Protein 1SVY (pdb70)

Structure (mmCIF, N/CA/C/O backbone):
data_1SVY
#
_entry.id   1SVY
#
_cell.length_a   33.352
_cell.length_b   49.218
_cell.length_c   62.790
_cell.angle_alpha   90.00
_cell.angle_beta   90.00
_cell.angle_gamma   90.00
#
_symmetry.space_group_name_H-M   'P 21 21 21'
#
loop_
_entity.id
_entity.type
_entity.pdbx_description
1 polymer SEVERIN
2 non-polymer 'CALCIUM ION'
3 non-polymer 'SODIUM ION'
4 water water
#
loop_
_atom_site.gr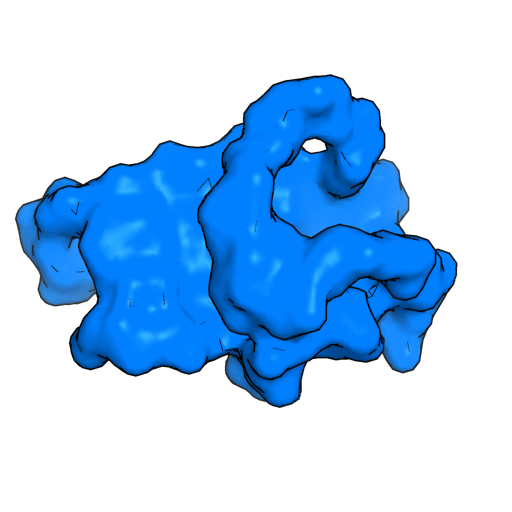oup_PDB
_atom_site.id
_atom_site.type_symbol
_atom_site.label_atom_id
_atom_site.label_alt_id
_atom_site.label_comp_id
_atom_site.label_asym_id
_atom_site.label_entity_id
_atom_site.label_seq_id
_atom_site.pdbx_PDB_ins_code
_atom_site.Cartn_x
_atom_site.Cartn_y
_atom_site.Cartn_z
_atom_site.occupancy
_atom_site.B_iso_or_equiv
_atom_site.auth_seq_id
_atom_site.auth_comp_id
_atom_site.auth_asym_id
_atom_site.auth_atom_id
_atom_site.pdbx_PDB_model_num
ATOM 1 N N . GLU A 1 10 ? 12.432 7.334 28.634 1.00 44.13 158 GLU A N 1
ATOM 2 C CA . GLU A 1 10 ? 11.685 6.135 29.109 1.00 43.16 158 GLU A CA 1
ATOM 3 C C . GLU A 1 10 ? 10.878 6.479 30.349 1.00 41.61 158 GLU A C 1
ATOM 4 O O . GLU A 1 10 ? 11.365 7.161 31.249 1.00 40.88 158 GLU A O 1
ATOM 10 N N . TYR A 1 11 ? 9.644 5.994 30.397 1.00 40.44 159 TYR A N 1
ATOM 11 C CA . TYR A 1 11 ? 8.766 6.276 31.524 1.00 39.67 159 TYR A CA 1
ATOM 12 C C . TYR A 1 11 ? 8.717 5.178 32.581 1.00 39.32 159 TYR A C 1
ATOM 13 O O . TYR A 1 11 ? 7.764 5.094 33.367 1.00 40.77 159 TYR A O 1
ATOM 22 N N . LYS A 1 12 ? 9.745 4.333 32.594 1.00 36.33 160 LYS A N 1
ATOM 23 C CA . LYS A 1 12 ? 9.836 3.278 33.595 1.00 33.81 160 LYS A CA 1
ATOM 24 C C . LYS A 1 12 ? 10.511 3.990 34.764 1.00 29.60 160 LYS A C 1
ATOM 25 O O . LYS A 1 12 ? 11.629 4.476 34.644 1.00 29.48 160 LYS A O 1
ATOM 31 N N . PRO A 1 13 ? 9.839 4.063 35.911 1.00 26.57 161 PRO A N 1
ATOM 32 C CA . PRO A 1 13 ? 10.462 4.755 37.038 1.00 22.81 161 PRO A CA 1
ATOM 33 C C . PRO A 1 13 ? 11.837 4.243 37.454 1.00 19.75 161 PRO A C 1
ATOM 34 O O . PRO A 1 13 ? 12.110 3.044 37.449 1.00 19.31 161 PRO A O 1
ATOM 38 N N . ARG A 1 14 ? 12.705 5.183 37.799 1.00 16.81 162 ARG A N 1
ATOM 39 C CA . ARG A 1 14 ? 14.044 4.870 38.263 1.00 14.39 162 ARG A CA 1
ATOM 40 C C . ARG A 1 14 ? 14.343 5.889 39.351 1.00 13.08 162 ARG A C 1
ATOM 41 O O . ARG A 1 14 ? 13.735 6.969 39.393 1.00 11.91 162 ARG A O 1
ATOM 49 N N . LEU A 1 15 ? 15.261 5.532 40.242 1.00 12.35 163 LEU A N 1
ATOM 50 C CA . LEU A 1 15 ? 15.659 6.393 41.348 1.00 11.34 163 LEU A CA 1
ATOM 51 C C . LEU A 1 15 ? 17.136 6.782 41.219 1.00 12.35 163 LEU A C 1
ATOM 52 O O . LEU A 1 15 ? 18.012 5.913 41.070 1.00 11.59 163 LEU A O 1
ATOM 57 N N . LEU A 1 16 ? 17.418 8.081 41.260 1.00 9.86 164 LEU A N 1
ATOM 58 C CA . LEU A 1 16 ? 18.805 8.533 41.171 1.00 10.02 164 LEU A CA 1
ATOM 59 C C . LEU A 1 16 ? 19.217 9.048 42.541 1.00 10.83 164 LEU A C 1
ATOM 60 O O . LEU A 1 16 ? 18.435 9.708 43.237 1.00 10.34 164 LEU A O 1
ATOM 65 N N . HIS A 1 17 ? 20.449 8.741 42.929 1.00 8.55 165 HIS A N 1
ATOM 66 C CA . HIS A 1 17 ? 20.958 9.120 44.233 1.00 9.22 165 HIS A CA 1
ATOM 67 C C . HIS A 1 17 ? 22.067 10.147 44.092 1.00 9.28 165 HIS A C 1
ATOM 68 O O . HIS A 1 17 ? 23.072 9.893 43.445 1.00 8.55 165 HIS A O 1
ATOM 75 N N . ILE A 1 18 ? 21.861 11.310 44.695 1.00 9.61 166 ILE A N 1
ATOM 76 C CA . ILE A 1 18 ? 22.845 12.387 44.659 1.00 9.80 166 ILE A CA 1
ATOM 77 C C . ILE A 1 18 ? 23.500 12.453 46.031 1.00 10.36 166 ILE A C 1
ATOM 78 O O . ILE A 1 18 ? 22.855 12.770 47.032 1.00 9.18 166 ILE A O 1
ATOM 83 N N . SER A 1 19 ? 24.791 12.138 46.075 1.00 12.94 167 SER A N 1
ATOM 84 C CA . SER A 1 19 ? 25.542 12.148 47.325 1.00 13.10 167 SER A CA 1
ATOM 85 C C . SER A 1 19 ? 26.894 12.825 47.126 1.00 13.35 167 SER A C 1
ATOM 86 O O . SER A 1 19 ? 27.229 13.258 46.027 1.00 14.14 167 SER A O 1
ATOM 89 N N . GLY A 1 20 ? 27.673 12.910 48.197 1.00 14.69 168 GLY A N 1
ATOM 90 C CA . GLY A 1 20 ? 28.979 13.525 48.086 1.00 15.03 168 GLY A CA 1
ATOM 91 C C . GLY A 1 20 ? 29.178 14.755 48.936 1.00 18.72 168 GLY A C 1
ATOM 92 O O . GLY A 1 20 ? 30.297 15.279 49.014 1.00 19.46 168 GLY A O 1
ATOM 93 N N . ASP A 1 21 ? 28.110 15.225 49.575 1.00 19.53 169 ASP A N 1
ATOM 94 C CA . ASP A 1 21 ? 28.188 16.420 50.401 1.00 21.48 169 ASP A CA 1
ATOM 95 C C . ASP A 1 21 ? 28.662 17.600 49.568 1.00 19.83 169 ASP A C 1
ATOM 96 O O . ASP A 1 21 ? 27.906 18.114 48.747 1.00 17.26 169 ASP A O 1
ATOM 101 N N . LYS A 1 22 ? 29.917 18.025 49.724 1.00 20.29 170 LYS A N 1
ATOM 102 C CA . LYS A 1 22 ? 30.405 19.152 48.934 1.00 19.45 170 LYS A CA 1
ATOM 103 C C . LYS A 1 22 ? 30.842 18.782 47.510 1.00 17.71 170 LYS A C 1
ATOM 104 O O . LYS A 1 22 ? 31.015 19.658 46.662 1.00 18.95 170 LYS A O 1
ATOM 110 N N . ASN A 1 23 ? 31.009 17.488 47.246 1.00 17.24 171 ASN A N 1
ATOM 111 C CA . ASN A 1 23 ? 31.404 17.007 45.929 1.00 17.67 171 ASN A CA 1
ATOM 112 C C . ASN A 1 23 ? 30.267 16.112 45.411 1.00 19.02 171 ASN A C 1
ATOM 113 O O . ASN A 1 23 ? 30.406 14.890 45.349 1.00 17.48 171 ASN A O 1
ATOM 118 N N . ALA A 1 24 ? 29.147 16.728 45.033 1.00 17.86 172 ALA A N 1
ATOM 119 C CA . ALA A 1 24 ? 27.971 15.983 44.577 1.00 16.00 172 ALA A CA 1
ATOM 120 C C . ALA A 1 24 ? 28.136 15.113 43.339 1.00 13.08 172 ALA A C 1
ATOM 121 O O . ALA A 1 24 ? 28.664 15.549 42.329 1.00 14.06 172 ALA A O 1
ATOM 123 N N . LYS A 1 25 ? 27.661 13.876 43.432 1.00 12.40 173 LYS A N 1
ATOM 124 C CA . LYS A 1 25 ? 27.712 12.912 42.336 1.00 14.55 173 LYS A CA 1
ATOM 125 C C . LYS A 1 25 ? 26.338 12.258 42.254 1.00 12.27 173 LYS A C 1
ATOM 126 O O . LYS A 1 25 ? 25.649 12.165 43.263 1.00 13.35 173 LYS A O 1
ATOM 132 N N . VAL A 1 26 ? 25.938 11.812 41.068 1.00 12.04 174 VAL A N 1
ATOM 133 C CA . VAL A 1 26 ? 24.638 11.157 40.912 1.00 12.66 174 VAL A CA 1
ATOM 134 C C . VAL A 1 26 ? 24.789 9.744 40.338 1.00 12.84 174 VAL A C 1
ATOM 135 O O . VAL A 1 26 ? 25.646 9.486 39.499 1.00 12.84 174 VAL A O 1
ATOM 139 N N . ALA A 1 27 ? 23.967 8.821 40.813 1.00 12.13 175 ALA A N 1
ATOM 140 C CA . ALA A 1 27 ? 24.033 7.458 40.324 1.00 13.51 175 ALA A CA 1
ATOM 141 C C . ALA A 1 27 ? 22.701 6.771 40.567 1.00 14.52 175 ALA A C 1
ATOM 142 O O . ALA A 1 27 ? 22.032 7.036 41.569 1.00 13.52 175 ALA A O 1
ATOM 144 N N . GLU A 1 28 ? 22.317 5.889 39.652 1.00 13.82 176 GLU A N 1
ATOM 145 C CA . GLU A 1 28 ? 21.068 5.173 39.808 1.00 12.75 176 GLU A CA 1
ATOM 146 C C . GLU A 1 28 ? 21.206 4.206 40.965 1.00 13.64 176 GLU A C 1
ATOM 147 O O . GLU A 1 28 ? 22.282 3.644 41.178 1.00 14.42 176 GLU A O 1
ATOM 153 N N . VAL A 1 29 ? 20.125 4.017 41.718 1.00 13.02 177 VAL A N 1
ATOM 154 C CA . VAL A 1 29 ? 20.111 3.097 42.856 1.00 10.44 177 VAL A CA 1
ATOM 155 C C . VAL A 1 29 ? 18.801 2.308 42.771 1.00 10.92 177 VAL A C 1
ATOM 156 O O . VAL A 1 29 ? 17.920 2.659 41.994 1.00 11.75 177 VAL A O 1
ATOM 160 N N . PRO A 1 30 ? 18.658 1.227 43.547 1.00 11.53 178 PRO A N 1
ATOM 161 C CA . PRO A 1 30 ? 17.380 0.505 43.423 1.00 11.42 178 PRO A CA 1
ATOM 162 C C . PRO A 1 30 ? 16.146 1.362 43.753 1.00 10.62 178 PRO A C 1
ATOM 163 O O . PRO A 1 30 ? 16.129 2.074 44.753 1.00 12.03 178 PRO A O 1
ATOM 167 N N . LEU A 1 31 ? 15.111 1.281 42.919 1.00 11.62 179 LEU A N 1
ATOM 168 C CA . LEU A 1 31 ? 13.886 2.047 43.140 1.00 10.81 179 LEU A CA 1
ATOM 169 C C . LEU A 1 31 ? 13.088 1.445 44.283 1.00 12.01 179 LEU A C 1
ATOM 170 O O . LEU A 1 31 ? 12.306 0.509 44.082 1.00 13.31 179 LEU A O 1
ATOM 175 N N . ALA A 1 32 ? 13.298 1.992 45.479 1.00 12.22 180 ALA A N 1
ATOM 176 C CA . ALA A 1 32 ? 12.639 1.556 46.699 1.00 10.66 180 ALA A CA 1
ATOM 177 C C . ALA A 1 32 ? 12.807 2.622 47.768 1.00 13.52 180 ALA A C 1
ATOM 178 O O . ALA A 1 32 ? 13.789 3.375 47.778 1.00 12.82 180 ALA A O 1
ATOM 180 N N . THR A 1 33 ? 11.839 2.685 48.668 1.00 13.42 181 THR A N 1
ATOM 181 C CA . THR A 1 33 ? 11.885 3.637 49.757 1.00 14.94 181 THR A CA 1
ATOM 182 C C . THR A 1 33 ? 13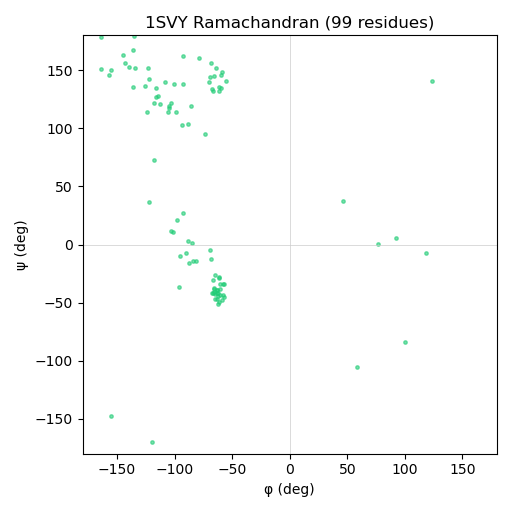.132 3.355 50.586 1.00 14.53 181 THR A C 1
ATOM 183 O O . THR A 1 33 ? 13.761 4.271 51.116 1.00 13.33 181 THR A O 1
ATOM 187 N N . SER A 1 34 ? 13.491 2.080 50.687 1.00 14.85 182 SER A N 1
ATOM 188 C CA . SER A 1 34 ? 14.649 1.681 51.484 1.00 16.32 182 SER A CA 1
ATOM 189 C C . SER A 1 34 ? 15.988 2.120 50.901 1.00 16.73 182 SER A C 1
ATOM 190 O O . SER A 1 34 ? 17.029 1.920 51.524 1.00 17.23 182 SER A O 1
ATOM 193 N N . SER A 1 35 ? 15.963 2.713 49.709 1.00 16.13 183 SER A N 1
ATOM 194 C CA . SER A 1 35 ? 17.189 3.199 49.078 1.00 15.15 183 SER A CA 1
ATOM 195 C C . SER A 1 35 ? 17.468 4.619 49.537 1.00 15.90 183 SER A C 1
ATOM 196 O O . SER A 1 35 ? 18.577 5.121 49.373 1.00 16.03 183 SER A O 1
ATOM 199 N N . LEU A 1 36 ? 16.456 5.265 50.117 1.00 15.06 184 LEU A N 1
ATOM 200 C CA . LEU A 1 36 ? 16.590 6.649 50.571 1.00 15.57 184 LEU A CA 1
ATOM 201 C C . LEU A 1 36 ? 17.322 6.786 51.893 1.00 14.66 184 LEU A C 1
ATOM 202 O O . LEU A 1 36 ? 17.438 5.831 52.657 1.00 14.85 184 LEU A O 1
ATOM 207 N N . ASN A 1 37 ? 17.825 7.989 52.146 1.00 14.49 185 ASN A N 1
ATOM 208 C CA . ASN A 1 37 ? 18.467 8.295 53.410 1.00 14.43 185 ASN A CA 1
ATOM 209 C C . ASN A 1 37 ? 18.355 9.800 53.616 1.00 13.15 185 ASN A C 1
ATOM 210 O O . ASN A 1 37 ? 18.274 10.570 52.657 1.00 12.41 185 ASN A O 1
ATOM 215 N N . SER A 1 38 ? 18.303 10.209 54.875 1.00 14.41 186 SER A N 1
ATOM 216 C CA . SER A 1 38 ? 18.130 11.610 55.234 1.00 14.77 186 SER A CA 1
ATOM 217 C C . SER A 1 38 ? 19.279 12.578 54.932 1.00 15.71 186 SER A C 1
ATOM 218 O O . SER A 1 38 ? 19.098 13.808 54.976 1.00 14.31 186 SER A O 1
ATOM 221 N N . GLY A 1 39 ? 20.448 12.043 54.606 1.00 13.13 187 GLY A N 1
ATOM 222 C CA . GLY A 1 39 ? 21.570 12.922 54.361 1.00 13.24 187 GLY A CA 1
ATOM 223 C C . GLY A 1 39 ? 21.839 13.311 52.924 1.00 14.06 187 GLY A C 1
ATOM 224 O O . GLY A 1 39 ? 22.652 14.202 52.681 1.00 13.19 187 GLY A O 1
ATOM 225 N N . ASP A 1 40 ? 21.157 12.672 51.976 1.00 14.46 188 ASP A N 1
ATOM 226 C CA . ASP A 1 40 ? 21.392 12.964 50.562 1.00 13.58 188 ASP A CA 1
ATOM 227 C C . ASP A 1 40 ? 20.158 13.494 49.807 1.00 12.63 188 ASP A C 1
ATOM 228 O O . ASP A 1 40 ? 19.152 13.848 50.417 1.00 11.97 188 ASP A O 1
ATOM 233 N N . CYS A 1 41 ? 20.260 13.572 48.481 1.00 11.02 189 CYS A N 1
ATOM 234 C CA . CYS A 1 41 ? 19.153 14.022 47.635 1.00 10.48 189 CYS A CA 1
ATOM 235 C C . CYS A 1 41 ? 18.871 12.914 46.637 1.00 9.92 189 CYS A C 1
ATOM 236 O O . CYS A 1 41 ? 19.765 12.147 46.282 1.00 8.95 189 CYS A O 1
ATOM 239 N N . PHE A 1 42 ? 17.622 12.835 46.189 1.00 9.01 190 PHE A N 1
ATOM 240 C CA . PHE A 1 42 ? 17.212 11.805 45.252 1.00 8.64 190 PHE A CA 1
ATOM 241 C C . PHE A 1 42 ? 16.277 12.374 44.210 1.00 9.61 190 PHE A C 1
ATOM 242 O O . PHE A 1 42 ? 15.581 13.356 44.460 1.00 9.14 190 PHE A O 1
ATOM 250 N N . LEU A 1 43 ? 16.284 11.754 43.035 1.00 9.37 191 LEU A N 1
ATOM 251 C CA . LEU A 1 43 ? 15.384 12.127 41.965 1.00 9.22 191 LEU A CA 1
ATOM 252 C C . LEU A 1 43 ? 14.629 10.859 41.607 1.00 10.13 191 LEU A C 1
ATOM 253 O O . LEU A 1 43 ? 15.231 9.877 41.160 1.00 11.55 191 LEU A O 1
ATOM 258 N N . LEU A 1 44 ? 13.325 10.840 41.844 1.00 9.55 192 LEU A N 1
ATOM 259 C CA . LEU A 1 44 ? 12.555 9.673 41.446 1.00 9.83 192 LEU A CA 1
ATOM 260 C C . LEU A 1 44 ? 12.067 10.080 40.060 1.00 10.76 192 LEU A C 1
ATOM 261 O O . LEU A 1 44 ? 11.158 10.913 39.930 1.00 9.52 192 LEU A O 1
ATOM 266 N N . ASP A 1 45 ? 12.713 9.536 39.030 1.00 10.30 193 ASP A N 1
ATOM 267 C CA . ASP A 1 45 ? 12.365 9.838 37.649 1.00 11.26 193 ASP A CA 1
ATOM 268 C C . ASP A 1 45 ? 11.293 8.869 37.187 1.00 12.84 193 ASP A C 1
ATOM 269 O O . ASP A 1 45 ? 11.568 7.706 36.894 1.00 11.91 193 ASP A O 1
ATOM 274 N N . ALA A 1 46 ? 10.063 9.362 37.129 1.00 13.38 194 ALA A N 1
ATOM 275 C CA . ALA A 1 46 ? 8.932 8.542 36.740 1.00 14.01 194 ALA A CA 1
ATOM 276 C C . ALA A 1 46 ? 8.497 8.758 35.296 1.00 15.91 194 ALA A C 1
ATOM 277 O O . ALA A 1 46 ? 7.433 8.283 34.889 1.00 18.57 194 ALA A O 1
ATOM 279 N N . GLY A 1 47 ? 9.306 9.469 34.519 1.00 13.26 195 GLY A N 1
ATOM 280 C CA . GLY A 1 47 ? 8.956 9.703 33.128 1.00 13.65 195 GLY A CA 1
ATOM 281 C C . GLY A 1 47 ? 8.342 11.070 32.850 1.00 14.00 195 GLY A C 1
ATOM 282 O O . GLY A 1 47 ? 9.043 12.007 32.451 1.00 12.11 195 GLY A O 1
ATOM 283 N N . LEU A 1 48 ? 7.032 11.187 33.061 1.00 13.36 196 LEU A N 1
ATOM 284 C CA . LEU A 1 48 ? 6.322 12.439 32.823 1.00 13.80 196 LEU A CA 1
ATOM 285 C C . LEU A 1 48 ? 6.431 13.352 34.029 1.00 12.07 196 LEU A C 1
ATOM 286 O O . LEU A 1 48 ? 6.107 14.530 33.948 1.00 11.47 196 LEU A O 1
ATOM 291 N N . THR A 1 49 ? 6.861 12.789 35.156 1.00 11.89 197 THR A N 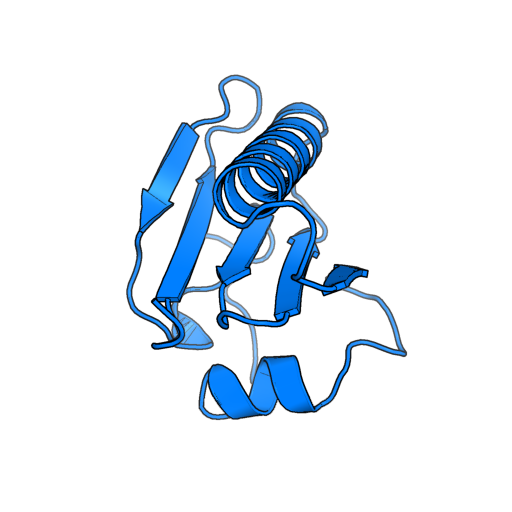1
ATOM 292 C CA . THR A 1 49 ? 7.050 13.556 36.385 1.00 12.93 197 THR A CA 1
ATOM 293 C C . THR A 1 49 ? 8.376 13.167 37.044 1.00 14.26 197 THR A C 1
ATOM 294 O O . THR A 1 49 ? 8.716 11.986 37.133 1.00 12.39 197 THR A O 1
ATOM 298 N N . ILE A 1 50 ? 9.129 14.167 37.489 1.00 13.73 198 ILE A N 1
ATOM 299 C CA . ILE A 1 50 ? 10.395 13.916 38.171 1.00 12.00 198 ILE A CA 1
ATOM 300 C C . ILE A 1 50 ? 10.222 14.473 39.571 1.00 11.12 198 ILE A C 1
ATOM 301 O O . ILE A 1 50 ? 9.922 15.655 39.732 1.00 10.88 198 ILE A O 1
ATOM 306 N N . TYR A 1 51 ? 10.396 13.626 40.578 1.00 9.08 199 TYR A N 1
ATOM 307 C CA . TYR A 1 51 ? 10.264 14.049 41.964 1.00 9.80 199 TYR A CA 1
ATOM 308 C C . TYR A 1 51 ? 11.634 14.227 42.606 1.00 11.40 199 TYR A C 1
ATOM 309 O O . TYR A 1 51 ? 12.432 13.289 42.640 1.00 10.84 199 TYR A O 1
ATOM 318 N N . GLN A 1 52 ? 11.912 15.425 43.106 1.00 10.59 200 GLN A N 1
ATOM 319 C CA . GLN A 1 52 ? 13.180 15.662 43.773 1.00 10.28 200 GLN A CA 1
ATOM 320 C C . GLN A 1 52 ? 12.962 15.720 45.279 1.00 10.90 200 GLN A C 1
ATOM 321 O O . GLN A 1 52 ? 12.249 16.589 45.797 1.00 9.98 200 GLN A O 1
ATOM 327 N N . PHE A 1 53 ? 13.583 14.772 45.974 1.00 10.66 201 PHE A N 1
ATOM 328 C CA . PHE A 1 53 ? 13.496 14.663 47.421 1.00 11.43 201 PHE A CA 1
ATOM 329 C C . PHE A 1 53 ? 14.807 15.157 48.034 1.00 12.55 201 PHE A C 1
ATOM 330 O O . PHE A 1 53 ? 15.870 14.606 47.747 1.00 13.03 201 PHE A O 1
ATOM 338 N N . ASN A 1 54 ? 14.739 16.205 48.852 1.0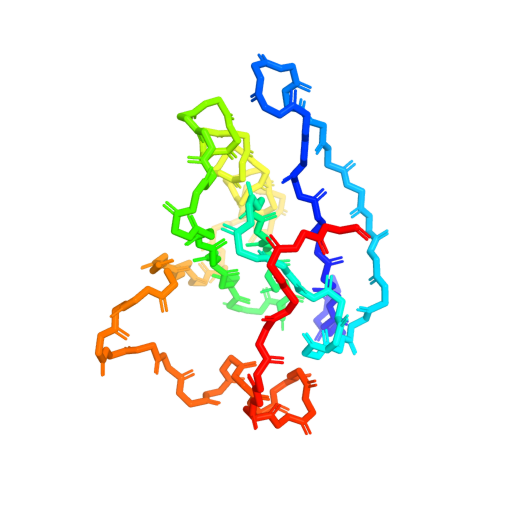0 12.68 202 ASN A N 1
ATOM 339 C CA . ASN A 1 54 ? 15.940 16.727 49.515 1.00 12.51 202 ASN A CA 1
ATOM 340 C C . ASN A 1 54 ? 16.001 16.177 50.932 1.00 13.25 202 ASN A C 1
ATOM 341 O O . ASN A 1 54 ? 15.147 16.502 51.753 1.00 13.56 202 ASN A O 1
ATOM 346 N N . GLY A 1 55 ? 17.000 15.351 51.227 1.00 12.94 203 GLY A N 1
ATOM 347 C CA . GLY A 1 55 ? 17.129 14.827 52.574 1.00 14.26 203 GLY A CA 1
ATOM 348 C C . GLY A 1 55 ? 17.270 16.014 53.510 1.00 15.67 203 GLY A C 1
ATOM 349 O O . GLY A 1 55 ? 17.812 17.051 53.114 1.00 15.31 203 GLY A O 1
ATOM 350 N N . SER A 1 56 ? 16.785 15.890 54.741 1.00 15.19 204 SER A N 1
ATOM 351 C CA . SER A 1 56 ? 16.869 17.002 55.679 1.00 16.93 204 SER A CA 1
ATOM 352 C C . SER A 1 56 ? 18.313 17.401 55.986 1.00 16.65 204 SER A C 1
ATOM 353 O O . SER A 1 56 ? 18.587 18.562 56.278 1.00 16.68 204 SER A O 1
ATOM 356 N N . LYS A 1 57 ? 19.239 16.451 55.897 1.00 16.77 205 LYS A N 1
ATOM 357 C CA . LYS A 1 57 ? 20.639 16.754 56.164 1.00 17.12 205 LYS A CA 1
ATOM 358 C C . LYS A 1 57 ? 21.473 16.885 54.882 1.00 17.43 205 LYS A C 1
ATOM 359 O O . LYS A 1 57 ? 22.703 16.931 54.939 1.00 17.07 205 LYS A O 1
ATOM 365 N N . SER A 1 58 ? 20.816 16.949 53.728 1.00 15.29 206 SER A N 1
ATOM 366 C CA . SER A 1 58 ? 21.538 17.067 52.463 1.00 13.99 206 SER A CA 1
ATOM 367 C C . SER A 1 58 ? 22.221 18.423 52.346 1.00 13.71 206 SER A C 1
ATOM 368 O O . SER A 1 58 ? 21.810 19.400 52.967 1.00 12.98 206 SER A O 1
ATOM 371 N N . SER A 1 59 ? 23.261 18.476 51.526 1.00 13.40 207 SER A N 1
ATOM 372 C CA . SER A 1 59 ? 24.026 19.702 51.343 1.00 13.54 207 SER A CA 1
ATOM 373 C C . SER A 1 59 ? 23.535 20.558 50.182 1.00 13.10 207 SER A C 1
ATOM 374 O O . SER A 1 59 ? 22.779 20.088 49.325 1.00 12.56 207 SER A O 1
ATOM 377 N N . PRO A 1 60 ? 23.928 21.849 50.164 1.00 12.40 208 PRO A N 1
ATOM 378 C CA . PRO A 1 60 ? 23.522 22.745 49.077 1.00 11.86 208 PRO A CA 1
ATOM 379 C C . PRO A 1 60 ? 24.032 22.227 47.720 1.00 11.63 208 PRO A C 1
ATOM 380 O O . PRO A 1 60 ? 23.337 22.320 46.703 1.00 8.77 208 PRO A O 1
ATOM 384 N N . GLN A 1 61 ? 25.247 21.676 47.712 1.00 10.70 209 GLN A N 1
ATOM 385 C CA . GLN A 1 61 ? 25.835 21.138 46.486 1.00 9.93 209 GLN A CA 1
ATOM 386 C C . GLN A 1 61 ? 24.988 19.976 45.976 1.00 8.75 209 GLN A C 1
ATOM 387 O O . GLN A 1 61 ? 24.783 19.826 44.777 1.00 9.20 209 GLN A O 1
ATOM 393 N N . GLU A 1 62 ? 24.495 19.155 46.896 1.00 9.33 210 GLU A N 1
ATOM 394 C CA . GLU A 1 62 ? 23.664 18.016 46.523 1.00 9.53 210 GLU A CA 1
ATOM 395 C C . GLU A 1 62 ? 22.314 18.485 45.961 1.00 10.73 210 GLU A C 1
ATOM 396 O O . GLU A 1 62 ? 21.833 17.939 44.975 1.00 9.39 210 GLU A O 1
ATOM 402 N N . LYS A 1 63 ? 21.707 19.496 46.587 1.00 10.31 211 LYS A N 1
ATOM 403 C CA . LYS A 1 63 ? 20.428 20.011 46.099 1.00 10.28 211 LYS A CA 1
ATOM 404 C C . LYS A 1 63 ? 20.622 20.567 44.698 1.00 9.79 211 LYS A C 1
ATOM 405 O O . LYS A 1 63 ? 19.808 20.323 43.802 1.00 7.63 211 LYS A O 1
ATOM 411 N N . ASN A 1 64 ? 21.710 21.315 44.508 1.00 9.52 212 ASN A N 1
ATOM 412 C CA . ASN A 1 64 ? 22.016 21.902 43.207 1.00 8.88 212 ASN A CA 1
ATOM 413 C C . ASN A 1 64 ? 22.251 20.805 42.175 1.00 9.92 212 ASN A C 1
ATOM 414 O O . ASN A 1 64 ? 21.795 20.907 41.043 1.00 8.96 212 ASN A O 1
ATOM 419 N N . LYS A 1 65 ? 22.971 19.756 42.564 1.00 10.39 213 LYS A N 1
ATOM 420 C CA . LYS A 1 65 ? 23.239 18.666 41.628 1.00 11.25 213 LYS A CA 1
ATOM 421 C C . LYS A 1 65 ? 21.927 17.996 41.227 1.00 10.72 213 LYS A C 1
ATOM 422 O O . LYS A 1 65 ? 21.690 17.753 40.042 1.00 10.97 213 LYS A O 1
ATOM 428 N N . ALA A 1 66 ? 21.082 17.691 42.211 1.00 9.72 214 ALA A N 1
ATOM 429 C CA . ALA A 1 66 ? 19.796 17.062 41.919 1.00 9.87 214 ALA A CA 1
ATOM 430 C C . ALA A 1 66 ? 18.997 17.938 40.953 1.00 10.33 214 ALA A C 1
ATOM 431 O O . ALA A 1 66 ? 18.430 17.445 39.975 1.00 9.79 214 ALA A O 1
ATOM 433 N N . ALA A 1 67 ? 18.965 19.239 41.221 1.00 10.02 215 ALA A N 1
ATOM 434 C CA . ALA A 1 67 ? 18.230 20.160 40.363 1.00 10.35 215 ALA A CA 1
ATOM 435 C C . ALA A 1 67 ? 18.822 20.175 38.959 1.00 10.71 215 ALA A C 1
ATOM 436 O O . ALA A 1 67 ? 18.094 20.226 37.965 1.00 11.24 215 ALA A O 1
ATOM 438 N N . GLU A 1 68 ? 20.146 20.118 38.875 1.00 10.60 216 GLU A N 1
ATOM 439 C CA . GLU A 1 68 ? 20.838 20.132 37.593 1.00 11.55 216 GLU A CA 1
ATOM 440 C C . GLU A 1 68 ? 20.507 18.884 36.777 1.00 9.87 216 GLU A C 1
ATOM 441 O O . GLU A 1 68 ? 20.275 18.964 35.562 1.00 10.06 216 GLU A O 1
ATOM 447 N N . VAL A 1 69 ? 20.476 17.732 37.441 1.00 9.52 217 VAL A N 1
ATOM 448 C CA . VAL A 1 69 ? 20.162 16.470 36.762 1.00 9.63 217 VAL A CA 1
ATOM 449 C C . VAL A 1 69 ? 18.694 16.500 36.279 1.00 9.82 217 VAL A C 1
ATOM 450 O O . VAL A 1 69 ? 18.390 16.099 35.152 1.00 7.92 217 VAL A O 1
ATOM 454 N N . ALA A 1 70 ? 17.804 17.012 37.129 1.00 10.34 218 ALA A N 1
ATOM 455 C CA . ALA A 1 70 ? 16.385 17.121 36.780 1.00 11.81 218 ALA A CA 1
ATOM 456 C C . ALA A 1 70 ? 16.193 18.011 35.542 1.00 11.44 218 ALA A C 1
ATOM 457 O O . ALA A 1 70 ? 15.424 17.680 34.643 1.00 11.79 218 ALA A O 1
ATOM 459 N N . ARG A 1 71 ? 16.898 19.134 35.487 1.00 11.23 219 ARG A N 1
ATOM 460 C CA . ARG A 1 71 ? 16.771 20.024 34.333 1.00 14.32 219 ARG A CA 1
ATOM 461 C C . ARG A 1 71 ? 17.300 19.352 33.082 1.00 13.37 219 ARG A C 1
ATOM 462 O O . ARG A 1 71 ? 16.735 19.519 32.005 1.00 15.07 219 ARG A O 1
ATOM 470 N N . ALA A 1 72 ? 18.379 18.588 33.221 1.00 12.61 220 ALA A N 1
ATOM 471 C CA . ALA A 1 72 ? 18.972 17.901 32.078 1.00 11.72 220 ALA A CA 1
ATOM 472 C C . ALA A 1 72 ? 18.004 16.846 31.546 1.00 12.02 220 ALA A C 1
ATOM 473 O O . ALA A 1 72 ? 17.858 16.679 30.331 1.00 13.07 220 ALA A O 1
ATOM 475 N N . ILE A 1 73 ? 17.350 16.128 32.456 1.00 11.80 221 ILE A N 1
ATOM 476 C CA . ILE A 1 73 ? 16.385 15.106 32.053 1.00 12.36 221 ILE A CA 1
ATOM 477 C C . ILE A 1 73 ? 15.226 15.816 31.349 1.00 12.75 221 ILE A C 1
ATOM 478 O O . ILE A 1 73 ? 14.781 15.403 30.273 1.00 12.95 221 ILE A O 1
ATOM 483 N N . ASP A 1 74 ? 14.749 16.894 31.960 1.00 12.71 222 ASP A N 1
ATOM 484 C CA . ASP A 1 74 ? 13.659 17.666 31.379 1.00 14.25 222 ASP A CA 1
ATOM 485 C C . ASP A 1 74 ? 14.017 18.166 29.977 1.00 15.17 222 ASP A C 1
ATOM 486 O O . ASP A 1 74 ? 13.203 18.104 29.056 1.00 16.46 222 ASP A O 1
ATOM 491 N N . ALA A 1 75 ? 15.239 18.669 29.824 1.00 15.10 223 ALA A N 1
ATOM 492 C CA . ALA A 1 75 ? 15.697 19.170 28.538 1.00 15.46 223 ALA A CA 1
ATOM 493 C C . ALA A 1 75 ? 15.699 18.058 27.505 1.00 16.96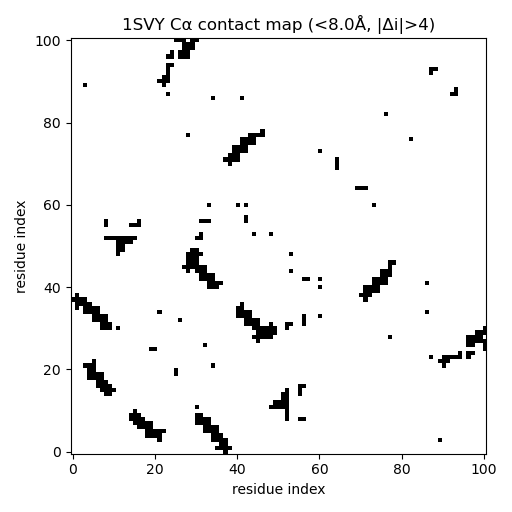 223 ALA A C 1
ATOM 494 O O . ALA A 1 75 ? 15.179 18.231 26.403 1.00 17.18 223 ALA A O 1
ATOM 496 N N . GLU A 1 76 ? 16.289 16.914 27.847 1.00 17.51 224 GLU A N 1
ATOM 497 C CA . GLU A 1 76 ? 16.319 15.799 26.907 1.00 17.04 224 GLU A CA 1
ATOM 498 C C . GLU A 1 76 ? 14.892 15.418 26.518 1.00 16.14 224 GLU A C 1
ATOM 499 O O . GLU A 1 76 ? 14.635 15.022 25.390 1.00 18.03 224 GLU A O 1
ATOM 505 N N . ARG A 1 77 ? 13.959 15.553 27.451 1.00 14.47 225 ARG A N 1
ATOM 506 C CA . ARG A 1 77 ? 12.573 15.203 27.175 1.00 13.54 225 ARG A CA 1
ATOM 507 C C . ARG A 1 77 ? 11.763 16.397 26.691 1.00 13.07 225 ARG A C 1
ATOM 508 O O . ARG A 1 77 ? 10.546 16.472 26.873 1.00 11.21 225 ARG A O 1
ATOM 516 N N . LYS A 1 78 ? 12.473 17.329 26.070 1.00 13.65 226 LYS A N 1
ATOM 517 C CA . LYS A 1 78 ? 11.888 18.522 25.485 1.00 14.07 226 LYS A CA 1
ATOM 518 C C . LYS A 1 78 ? 10.882 19.280 26.340 1.00 13.86 226 LYS A C 1
ATOM 519 O O . LYS A 1 78 ? 9.900 19.802 25.829 1.00 13.42 226 LYS A O 1
ATOM 525 N N . GLY A 1 79 ? 11.137 19.339 27.643 1.00 12.61 227 GLY A N 1
ATOM 526 C CA . GLY A 1 79 ? 10.270 20.061 28.551 1.00 11.99 227 GLY A CA 1
ATOM 527 C C . GLY A 1 79 ? 8.960 19.410 28.945 1.00 12.48 227 GLY A C 1
ATOM 528 O O . GLY A 1 79 ? 8.204 19.976 29.725 1.00 13.18 227 GLY A O 1
ATOM 529 N N . LEU A 1 80 ? 8.685 18.216 28.442 1.00 12.26 228 LEU A N 1
ATOM 530 C CA . LEU A 1 80 ? 7.428 17.548 28.766 1.00 13.28 228 LEU A CA 1
ATOM 531 C C . LEU A 1 80 ? 7.181 17.200 30.242 1.00 13.92 228 LEU A C 1
ATOM 532 O O . LEU A 1 80 ? 6.071 17.375 30.747 1.00 13.41 228 LEU A O 1
ATOM 537 N N . PRO A 1 81 ? 8.209 16.707 30.959 1.00 14.26 229 PRO A N 1
ATOM 538 C CA . PRO A 1 81 ? 8.005 16.350 32.370 1.00 12.89 229 PRO A CA 1
ATOM 539 C C . PRO A 1 81 ? 7.651 17.462 33.344 1.00 14.03 229 PRO A C 1
ATOM 540 O O . PRO A 1 81 ? 7.996 18.610 33.145 1.00 13.36 229 PRO A O 1
ATOM 544 N N . LYS A 1 82 ? 6.942 17.105 34.404 1.00 15.05 230 LYS A N 1
ATOM 545 C CA . LYS A 1 82 ? 6.609 18.056 35.446 1.00 16.86 230 LYS A CA 1
ATOM 546 C C . LYS A 1 82 ? 7.630 17.735 36.532 1.00 15.56 230 LYS A C 1
ATOM 547 O O . LYS A 1 82 ? 7.935 16.565 36.774 1.00 15.48 230 LYS A O 1
ATOM 553 N N . VAL A 1 83 ? 8.189 18.759 37.159 1.00 15.14 231 VAL A N 1
ATOM 554 C CA . VAL A 1 83 ? 9.173 18.533 38.204 1.00 15.45 231 VAL A CA 1
ATOM 555 C C . VAL A 1 83 ? 8.638 19.011 39.542 1.00 17.74 231 VAL A C 1
ATOM 556 O O . VAL A 1 83 ? 8.167 20.147 39.671 1.00 17.58 231 VAL A O 1
ATOM 560 N N . GLU A 1 84 ? 8.700 18.125 40.529 1.00 17.09 232 GLU A N 1
ATOM 561 C CA . GLU A 1 84 ? 8.251 18.423 41.873 1.00 17.86 232 GLU A CA 1
ATOM 562 C C . GLU A 1 84 ? 9.458 18.351 42.785 1.00 17.83 232 GLU A C 1
ATOM 563 O O . GLU A 1 84 ? 10.256 17.419 42.681 1.00 16.51 232 GLU A O 1
ATOM 569 N N . VAL A 1 85 ? 9.599 19.342 43.663 1.00 14.13 233 VAL A N 1
ATOM 570 C CA . VAL A 1 85 ? 10.712 19.377 44.604 1.00 14.03 233 VAL A CA 1
ATOM 571 C C . VAL A 1 85 ? 10.183 19.519 46.018 1.00 15.57 233 VAL A C 1
ATOM 572 O O . VAL A 1 85 ? 9.270 20.311 46.274 1.00 16.02 233 VAL A O 1
ATOM 576 N N . PHE A 1 86 ? 10.745 18.752 46.940 1.00 13.11 234 PHE A N 1
ATOM 577 C CA . PHE A 1 86 ? 10.309 18.831 48.311 1.00 14.87 234 PHE A CA 1
ATOM 578 C C . PHE A 1 86 ? 11.383 18.390 49.280 1.00 16.09 234 PHE A C 1
ATOM 579 O O . PHE A 1 86 ? 12.270 17.596 48.944 1.00 14.71 234 PHE A O 1
ATOM 594 N N . GLU A 1 88 ? 12.589 16.633 52.833 1.00 19.28 236 GLU A N 1
ATOM 595 C CA . GLU A 1 88 ? 12.220 15.422 53.523 1.00 18.61 236 GLU A CA 1
ATOM 596 C C . GLU A 1 88 ? 11.172 15.655 54.600 1.00 20.48 236 GLU A C 1
ATOM 597 O O . GLU A 1 88 ? 10.277 14.829 54.798 1.00 19.40 236 GLU A O 1
ATOM 603 N N . THR A 1 89 ? 11.259 16.785 55.288 1.00 20.87 237 THR A N 1
ATOM 604 C CA . THR A 1 89 ? 10.307 17.050 56.351 1.00 23.27 237 THR A CA 1
ATOM 605 C C . THR A 1 89 ? 9.028 17.758 55.922 1.00 24.26 237 THR A C 1
ATOM 606 O O . THR A 1 89 ? 8.185 18.074 56.764 1.00 25.73 237 THR A O 1
ATOM 610 N N . ASP A 1 90 ? 8.873 18.003 54.624 1.00 24.22 238 ASP A N 1
ATOM 611 C CA . ASP A 1 90 ? 7.679 18.676 54.117 1.00 24.33 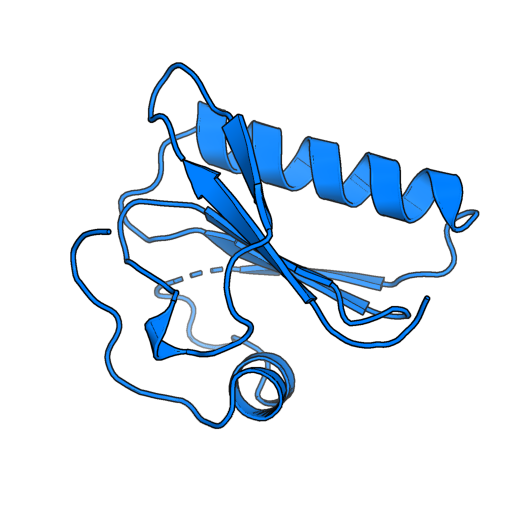238 ASP A CA 1
ATOM 612 C C . ASP A 1 90 ? 6.404 17.899 54.455 1.00 25.96 238 ASP A C 1
ATOM 613 O O . ASP A 1 90 ? 6.397 16.664 54.490 1.00 24.50 238 ASP A O 1
ATOM 618 N N . SER A 1 91 ? 5.326 18.638 54.704 1.00 27.08 239 SER A N 1
ATOM 619 C CA . SER A 1 91 ? 4.043 18.039 55.062 1.00 28.73 239 SER A CA 1
ATOM 620 C C . SER A 1 91 ? 3.156 17.731 53.855 1.00 27.80 239 SER A C 1
ATOM 621 O O . SER A 1 91 ? 2.107 17.098 53.997 1.00 30.15 239 SER A O 1
ATOM 624 N N . ASP A 1 92 ? 3.569 18.168 52.672 1.00 25.45 240 ASP A N 1
ATOM 625 C CA . ASP A 1 92 ? 2.769 17.927 51.478 1.00 24.38 240 ASP A CA 1
ATOM 626 C C . ASP A 1 92 ? 3.493 17.156 50.368 1.00 21.60 240 ASP A C 1
ATOM 627 O O . ASP A 1 92 ? 3.307 17.433 49.180 1.00 19.65 240 ASP A O 1
ATOM 632 N N . ILE A 1 93 ? 4.328 16.199 50.753 1.00 19.45 241 ILE A N 1
ATOM 633 C CA . ILE A 1 93 ? 5.022 15.398 49.757 1.00 17.34 241 ILE A CA 1
ATOM 634 C C . ILE A 1 93 ? 3.924 14.591 49.069 1.00 18.21 241 ILE A C 1
ATOM 635 O O . ILE A 1 93 ? 3.056 14.015 49.735 1.00 18.38 241 ILE A O 1
ATOM 640 N N . PRO A 1 94 ? 3.920 14.562 47.732 1.00 18.33 242 PRO A N 1
ATOM 641 C CA . PRO A 1 94 ? 2.885 13.799 47.024 1.00 18.30 242 PRO A CA 1
ATOM 642 C C . PRO A 1 94 ? 2.866 12.291 47.310 1.00 19.31 242 PRO A C 1
ATOM 643 O O . PRO A 1 94 ? 3.907 11.625 47.334 1.00 17.87 242 PRO A O 1
ATOM 647 N N . ALA A 1 95 ? 1.665 11.760 47.521 1.00 17.17 243 ALA A N 1
ATOM 648 C CA . ALA A 1 95 ? 1.486 10.344 47.794 1.00 16.57 243 ALA A CA 1
ATOM 649 C C . ALA A 1 95 ? 2.073 9.465 46.685 1.00 16.90 243 ALA A C 1
ATOM 650 O O . ALA A 1 95 ? 2.579 8.370 46.948 1.00 18.76 243 ALA A O 1
ATOM 652 N N . GLU A 1 96 ? 2.010 9.936 45.445 1.00 14.12 244 GLU A N 1
ATOM 653 C CA . GLU A 1 96 ? 2.520 9.154 44.334 1.00 14.81 244 GLU A CA 1
ATOM 654 C C . GLU A 1 96 ? 4.017 8.869 44.454 1.00 13.70 244 GLU A C 1
ATOM 655 O O . GLU A 1 96 ? 4.497 7.845 43.966 1.00 13.79 244 GLU A O 1
ATOM 661 N N . PHE A 1 97 ? 4.746 9.768 45.108 1.00 12.05 245 PHE A N 1
ATOM 662 C CA . PHE A 1 97 ? 6.176 9.585 45.297 1.00 11.85 245 PHE A CA 1
ATOM 663 C C . PHE A 1 97 ? 6.373 8.312 46.129 1.00 12.63 245 PHE A C 1
ATOM 664 O O . PHE A 1 97 ? 7.134 7.417 45.754 1.00 11.85 245 PHE A O 1
ATOM 672 N N . TRP A 1 98 ? 5.668 8.222 47.250 1.00 12.59 246 TRP A N 1
ATOM 673 C CA . TRP A 1 98 ? 5.776 7.044 48.104 1.00 12.31 246 TRP A CA 1
ATOM 674 C C . TRP A 1 98 ? 5.227 5.798 47.410 1.00 12.20 246 TRP A C 1
ATOM 675 O O . TRP A 1 98 ? 5.785 4.708 47.540 1.00 12.43 246 TRP A O 1
ATOM 686 N N . LYS A 1 99 ? 4.135 5.951 46.668 1.00 12.37 247 LYS A N 1
ATOM 687 C CA . LYS A 1 99 ? 3.542 4.815 45.975 1.00 14.78 247 LYS A CA 1
ATOM 688 C C . LYS A 1 99 ? 4.545 4.183 45.018 1.00 13.93 247 LYS A C 1
ATOM 689 O O . LYS A 1 99 ? 4.704 2.967 44.994 1.00 14.44 247 LYS A O 1
ATOM 695 N N . LEU A 1 100 ? 5.215 5.013 44.224 1.00 12.12 248 LEU A N 1
ATOM 696 C CA . LEU A 1 100 ? 6.192 4.525 43.261 1.00 13.83 248 LEU A CA 1
ATOM 697 C C . LEU A 1 100 ? 7.406 3.868 43.939 1.00 12.79 248 LEU A C 1
ATOM 698 O O . LEU A 1 100 ? 8.061 3.005 43.350 1.00 13.07 248 LEU A O 1
ATOM 703 N N . LEU A 1 101 ? 7.690 4.277 45.170 1.00 10.83 249 LEU A N 1
ATOM 704 C CA . LEU A 1 101 ? 8.809 3.733 45.929 1.00 11.68 249 LEU A CA 1
ATOM 705 C C . LEU A 1 101 ? 8.417 2.444 46.664 1.00 13.83 249 LEU A C 1
ATOM 706 O O . LEU A 1 101 ? 9.229 1.855 47.391 1.00 12.82 249 LEU A O 1
ATOM 711 N N . GLY A 1 102 ? 7.168 2.020 46.469 1.00 13.21 250 GLY A N 1
ATOM 712 C CA . GLY A 1 102 ? 6.691 0.800 47.095 1.00 16.72 250 GLY A CA 1
ATOM 713 C C . GLY A 1 102 ? 6.026 1.023 48.429 1.00 17.55 250 GLY A C 1
ATOM 714 O O . GLY A 1 102 ? 5.685 0.062 49.114 1.00 20.30 250 GLY A O 1
ATOM 715 N N . GLY A 1 103 ? 5.847 2.282 48.813 1.00 18.05 251 GLY A N 1
ATOM 716 C CA . GLY A 1 103 ? 5.200 2.567 50.080 1.00 19.14 251 GLY A CA 1
ATOM 717 C C . GLY A 1 103 ? 6.004 3.425 51.034 1.00 22.27 251 GLY A C 1
ATOM 718 O O . GLY A 1 103 ? 7.216 3.269 51.159 1.00 23.52 251 GLY A O 1
ATOM 719 N N . LYS A 1 104 ? 5.322 4.329 51.725 1.00 22.55 252 LYS A N 1
ATOM 720 C CA . LYS A 1 104 ? 5.977 5.220 52.669 1.00 26.74 252 LYS A CA 1
ATOM 721 C C . LYS A 1 104 ? 6.461 4.461 53.900 1.00 28.53 252 LYS A C 1
ATOM 722 O O . LYS A 1 104 ? 5.770 3.569 54.409 1.00 29.28 252 LYS A O 1
ATOM 728 N N . GLY A 1 105 ? 7.653 4.814 54.371 1.00 29.65 253 GLY A N 1
ATOM 729 C CA . GLY A 1 105 ? 8.227 4.159 55.537 1.00 30.62 253 GLY A CA 1
ATOM 730 C C . GLY A 1 105 ? 9.377 4.968 56.108 1.00 31.56 253 GLY A C 1
ATOM 731 O O . GLY A 1 105 ? 9.723 6.015 55.565 1.00 32.14 253 GLY A O 1
ATOM 732 N N . ALA A 1 106 ? 9.974 4.490 57.197 1.00 33.01 254 ALA A N 1
ATOM 733 C CA . ALA A 1 106 ? 11.091 5.192 57.835 1.00 33.76 254 ALA A CA 1
ATOM 734 C C . ALA A 1 106 ? 12.336 5.197 56.944 1.00 33.62 254 ALA A C 1
ATOM 735 O O . ALA A 1 106 ? 12.718 4.171 56.380 1.00 34.62 254 ALA A O 1
ATOM 737 N N . ILE A 1 107 ? 12.956 6.370 56.839 1.00 33.04 255 ILE A N 1
ATOM 738 C CA . ILE A 1 107 ? 14.151 6.599 56.028 1.00 30.90 255 ILE A CA 1
ATOM 739 C C . ILE A 1 107 ? 15.414 6.404 56.871 1.00 29.84 255 ILE A C 1
ATOM 740 O O . ILE A 1 107 ? 15.462 6.830 58.018 1.00 29.42 255 ILE A O 1
ATOM 745 N N . ALA A 1 108 ? 16.432 5.756 56.314 1.00 29.11 256 ALA A N 1
ATOM 746 C CA . ALA A 1 108 ? 17.674 5.553 57.056 1.00 29.94 256 ALA A CA 1
ATOM 747 C C . ALA A 1 108 ? 18.331 6.913 57.289 1.00 30.86 256 ALA A C 1
ATOM 748 O O . ALA A 1 108 ? 18.238 7.811 56.449 1.00 30.35 256 ALA A O 1
ATOM 750 N N . ALA A 1 109 ? 18.981 7.070 58.435 1.00 31.56 257 ALA A N 1
ATOM 751 C CA . ALA A 1 109 ? 19.637 8.326 58.761 1.00 34.82 257 ALA A CA 1
ATOM 752 C C . ALA A 1 109 ? 20.804 8.576 57.813 1.00 37.45 257 ALA A C 1
ATOM 753 O O . ALA A 1 109 ? 21.137 9.720 57.501 1.00 38.22 257 ALA A O 1
ATOM 755 N N . LYS A 1 110 ? 21.420 7.504 57.342 1.00 40.47 258 LYS A N 1
ATOM 756 C CA . LYS A 1 110 ? 22.549 7.649 56.439 1.00 45.46 258 LYS A CA 1
ATOM 757 C C . LYS A 1 110 ? 22.553 6.532 55.399 1.00 47.00 258 LYS A C 1
ATOM 758 O O . LYS A 1 110 ? 21.871 5.521 55.564 1.00 48.33 258 LYS A O 1
ATOM 764 N N . HIS A 1 111 ? 23.303 6.726 54.317 1.00 48.28 259 HIS A N 1
ATOM 765 C CA . HIS A 1 111 ? 23.400 5.712 53.275 1.00 50.81 259 HIS A CA 1
ATOM 766 C C . HIS A 1 111 ? 24.406 4.653 53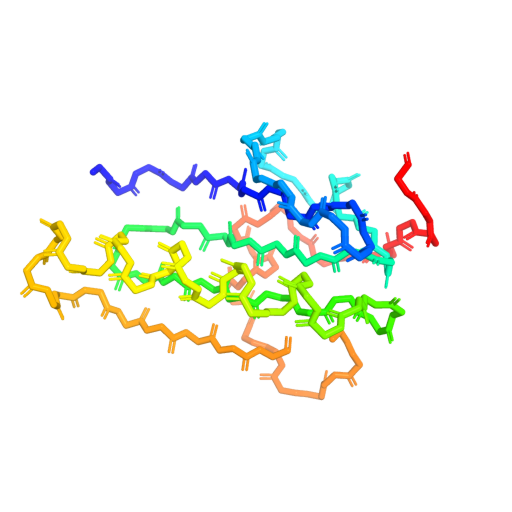.723 1.00 52.94 259 HIS A C 1
ATOM 767 O O . HIS A 1 111 ? 24.137 3.450 53.508 1.00 54.90 259 HIS A O 1
#

GO terms:
  GO:0051015 actin filament binding (F, IDA)
  GO:0005509 calcium ion binding (F, IDA)
  GO:0005546 phosphatidylinositol-4,5-bisphosphate binding (F, IDA)
  GO:0003785 actin monomer binding (F, IDA)
  GO:0003789 actin filament severing activity (F, IDA)
  GO:0030043 actin filament fragmentation (P, IDA)
  GO:0051014 actin filament severing (P, IDA)
  GO:0051016 barbed-end actin filament capping (P, IDA)
  GO:0051017 actin filament bundle assembly (P, IDA)
  GO:0015629 actin cytoskeleton (C, TAS)
  GO:0048306 calcium-dependent protein binding (F, TAS)
  GO:0045335 phagocytic vesicle (C, HDA)
  GO:0005515 protein binding (F, IPI)

Sequence (101 aa):
EYKPRLLHISGDKNAKVAEVPLATSSLNSGDCFLLDAGLTIYQFNGSKSSPQEKNKAAEVARAIDAERKGLPKVEVFETDSDIPAEFWKLLGGKGAIAAKH

Organism: Dictyostelium discoideum (NCBI:txid44689)

CATH classification: 3.40.20.10

Solvent-accessible surface area: 5809 Å² total

Nearest PDB structures (foldseek):
  1svy-assembly1_A  TM=1.010E+00  e=7.166E-21  Dictyostelium discoideum
  1kcq-assembly1_A  TM=9.243E-01  e=8.833E-11  Homo sapiens
  6h1f-assembly1_B  TM=9.172E-01  e=2.980E-10  Homo sapiens
  1jhw-assembly1_A  TM=8.578E-01  e=1.070E-10  Homo sapiens
  1j72-assembly1_A  TM=8.622E-01  e=5.302E-10  Homo sapiens

Radius of gyration: 12.31 Å; Cα contacts (8 Å, |Δi|>4): 209; chains: 1; bounding box: 30×22×33 Å

Secondary structure (DSSP, 8-state):
--S-EEEEEE-TTS-E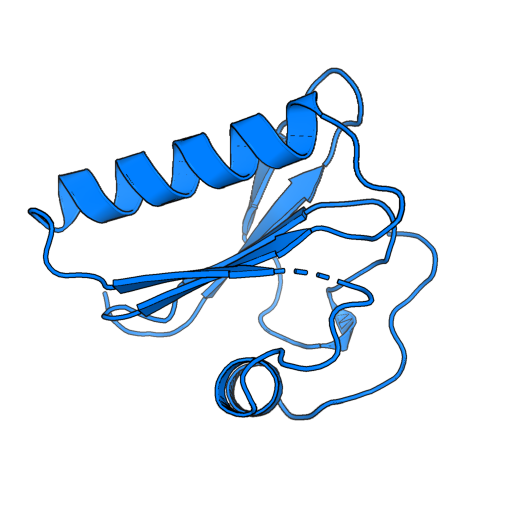EEEE-SSGGG-BTTSEEEEE-SSEEEEEE-TT--HHHHHHHHHHHHHHHHHTTT-SEEEE----S---HHHHHHTTS--PPBS--

B-factor: mean 20.1, std 10.91, range [7.63, 55.48]

Foldseek 3Di:
DQQKWKWWWDDQQDTDIDTDHLALARAAQAAWMWTRRDQEIEIEHRVNYHPNRSVVSVVVVVVVCVVVVNRHDYHYDHPDPCRDPVSQVRNVHDDDHHNGD

InterPro domains:
  IPR007122 Villin/Gelsolin [PR00597] (62-78)
  IPR007122 Villin/Gelsolin [PR00597] (87-105)
  IPR007122 Villin/Gelsolin [PR00597] (120-140)
  IPR007122 Villin/Gelsolin [PR00597] (172-192)
  IPR007122 Villin/Gelsolin [PR00597] (292-314)
  IPR007122 Villin/Gelsolin [PR00597] (321-340)
  IPR007122 Villin/Gelsolin [PTHR11977] (29-357)
  IPR007122 Villin/Gelsolin [SM00262] (43-140)
  IPR007122 Villin/Gelsolin [SM00262] (159-252)
  IPR007122 Villin/Gelsolin [SM00262] (269-361)
  IPR007123 Gelsolin-like domain [PF00626] (52-134)
  IPR007123 Gelsolin-like domain [PF00626] (172-246)
  IPR007123 Gelsolin-like domain [PF00626] (282-356)
  IPR029006 ADF-H/Gelsolin-like domain superfamily [G3DSA:3.40.20.10] (30-153)
  IPR029006 ADF-H/Gelsolin-like domain superfamily [G3DSA:3.40.20.10] (154-262)
  IPR029006 ADF-H/Gelsolin-like domain superfamily [G3DSA:3.40.20.10] (263-361)